Protein AF-A0A7W1I8D9-F1 (afdb_monomer_lite)

Structure (mmCIF, N/CA/C/O backbone):
data_AF-A0A7W1I8D9-F1
#
_entry.id   AF-A0A7W1I8D9-F1
#
loop_
_atom_site.group_PDB
_atom_site.id
_atom_site.type_symbol
_atom_site.label_atom_id
_atom_site.label_alt_id
_atom_site.label_comp_id
_atom_site.label_asym_id
_atom_site.label_entity_id
_atom_site.label_seq_id
_atom_site.pdbx_PDB_ins_code
_atom_site.Cartn_x
_atom_site.Cartn_y
_atom_site.Cartn_z
_atom_site.occupancy
_atom_site.B_iso_or_equiv
_atom_site.auth_seq_id
_atom_site.auth_comp_id
_atom_site.auth_asym_id
_atom_site.auth_atom_id
_atom_site.pdbx_PDB_model_num
ATOM 1 N N . MET A 1 1 ? -10.719 -9.824 12.537 1.00 77.44 1 MET A N 1
ATOM 2 C 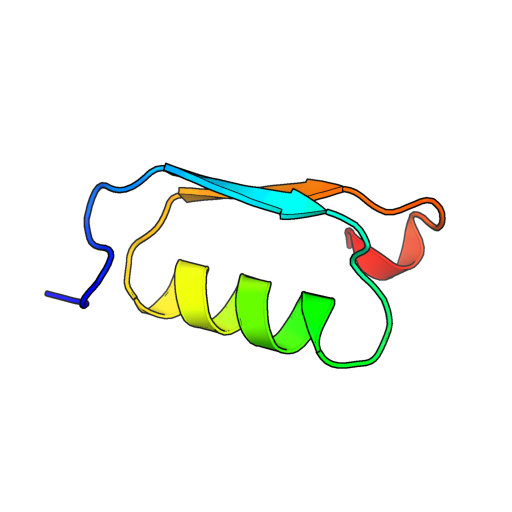CA . MET A 1 1 ? -10.322 -8.405 12.560 1.00 77.44 1 MET A CA 1
ATOM 3 C C . MET A 1 1 ? -8.839 -8.369 12.244 1.00 77.44 1 MET A C 1
ATOM 5 O O . MET A 1 1 ? -8.098 -9.054 12.940 1.00 77.44 1 MET A O 1
ATOM 9 N N . GLY A 1 2 ? -8.450 -7.748 11.127 1.00 95.19 2 GLY A N 1
ATOM 10 C CA . GLY A 1 2 ? -7.053 -7.723 10.675 1.00 95.19 2 GLY A CA 1
ATOM 11 C C . GLY A 1 2 ? -6.197 -6.772 11.511 1.00 95.19 2 GLY A C 1
ATOM 12 O O . GLY A 1 2 ? -6.724 -5.956 12.268 1.00 95.19 2 GLY A O 1
ATOM 13 N N . LEU A 1 3 ? -4.873 -6.874 11.386 1.00 98.12 3 LEU A N 1
ATOM 14 C CA . LEU A 1 3 ? -3.917 -6.081 12.167 1.00 98.12 3 LEU A CA 1
ATOM 15 C C . LEU A 1 3 ? -4.078 -4.566 11.950 1.00 98.12 3 LEU A C 1
ATOM 17 O O . LEU A 1 3 ? -3.734 -3.773 12.826 1.00 98.12 3 LEU A O 1
ATOM 21 N N . LEU A 1 4 ? -4.580 -4.161 10.782 1.00 98.50 4 LEU A N 1
ATOM 22 C CA . LEU A 1 4 ? -4.685 -2.765 10.358 1.00 98.50 4 LEU A CA 1
ATOM 23 C C . LEU A 1 4 ? -6.136 -2.299 10.209 1.00 98.50 4 LEU A C 1
ATOM 25 O O . LEU A 1 4 ? -6.397 -1.316 9.514 1.00 98.50 4 LEU A O 1
ATOM 29 N N . ASP A 1 5 ? -7.070 -2.978 10.870 1.00 98.25 5 ASP A N 1
ATOM 30 C CA . ASP A 1 5 ? -8.489 -2.669 10.761 1.00 98.25 5 ASP A CA 1
ATOM 31 C C . ASP A 1 5 ? -8.794 -1.219 11.174 1.00 98.25 5 ASP A C 1
ATOM 33 O O . ASP A 1 5 ? -8.328 -0.718 12.205 1.00 98.25 5 ASP A O 1
ATOM 37 N N . GLY A 1 6 ? -9.533 -0.513 10.316 1.00 97.94 6 GLY A N 1
ATOM 38 C CA . GLY A 1 6 ? -9.889 0.896 10.504 1.00 97.94 6 GLY A CA 1
ATOM 39 C C . GLY A 1 6 ? -8.730 1.890 10.348 1.00 97.94 6 GLY A C 1
ATOM 40 O O . GLY A 1 6 ? -8.894 3.071 10.664 1.00 97.94 6 GLY A O 1
ATOM 41 N N . LYS A 1 7 ? -7.548 1.458 9.888 1.00 98.62 7 LYS A N 1
ATOM 42 C CA . LYS A 1 7 ? -6.413 2.357 9.620 1.00 98.62 7 LYS A CA 1
ATOM 43 C C . LYS A 1 7 ? -6.456 2.911 8.200 1.00 98.62 7 LYS A C 1
ATOM 45 O O . LYS A 1 7 ? -7.005 2.303 7.288 1.00 98.62 7 LYS A O 1
ATOM 50 N N . VAL A 1 8 ? -5.822 4.066 8.009 1.00 98.38 8 VAL A N 1
ATOM 51 C CA . VAL A 1 8 ? -5.574 4.652 6.686 1.00 98.38 8 VAL A CA 1
ATOM 52 C C . VAL A 1 8 ? -4.073 4.627 6.425 1.00 98.38 8 VAL A C 1
ATOM 54 O O . VAL A 1 8 ? -3.295 5.049 7.281 1.00 98.38 8 VAL A O 1
ATOM 57 N N . ALA A 1 9 ? -3.665 4.126 5.260 1.00 98.00 9 ALA A N 1
ATOM 58 C CA . ALA A 1 9 ? -2.265 3.991 4.873 1.00 98.00 9 ALA A CA 1
ATOM 59 C C . ALA A 1 9 ? -2.001 4.608 3.494 1.00 98.00 9 ALA A C 1
ATOM 61 O O . ALA A 1 9 ? -2.825 4.510 2.587 1.00 98.00 9 ALA A O 1
ATOM 62 N N . ILE A 1 10 ? -0.824 5.211 3.324 1.00 98.06 10 ILE A N 1
ATOM 63 C CA . ILE A 1 10 ? -0.332 5.694 2.031 1.00 98.06 10 ILE A CA 1
ATOM 64 C C . ILE A 1 10 ? 0.885 4.855 1.661 1.00 98.06 10 ILE A C 1
ATOM 66 O O . ILE A 1 10 ? 1.852 4.797 2.420 1.00 98.06 10 ILE A O 1
ATOM 70 N N . VAL A 1 11 ? 0.849 4.231 0.487 1.00 97.56 11 VAL A N 1
ATOM 71 C CA . VAL A 1 11 ? 1.983 3.484 -0.060 1.00 97.56 11 VAL A CA 1
ATOM 72 C C . VAL A 1 11 ? 2.531 4.253 -1.254 1.00 97.56 11 VAL A C 1
ATOM 74 O O . VAL A 1 11 ? 1.888 4.347 -2.299 1.00 97.56 11 VAL A O 1
ATOM 77 N N . SER A 1 12 ? 3.721 4.828 -1.089 1.00 96.69 12 SER A N 1
ATOM 78 C CA . SER A 1 12 ? 4.451 5.506 -2.160 1.00 96.69 12 SER A CA 1
ATOM 79 C C . SER A 1 12 ? 5.432 4.565 -2.858 1.00 96.69 12 SER A C 1
ATOM 81 O O . SER A 1 12 ? 5.805 3.517 -2.332 1.00 96.69 12 SER A O 1
ATOM 83 N N . GLY A 1 13 ? 5.835 4.925 -4.079 1.00 95.25 13 GLY A N 1
ATOM 84 C CA . GLY A 1 13 ? 6.779 4.124 -4.858 1.00 95.25 13 GLY A CA 1
ATOM 85 C C . GLY A 1 13 ? 6.211 2.772 -5.295 1.00 95.25 13 GLY A C 1
ATOM 86 O O . GLY A 1 13 ? 6.968 1.808 -5.414 1.00 95.25 13 GLY A O 1
ATOM 87 N N . VAL A 1 14 ? 4.895 2.680 -5.529 1.00 97.50 14 VAL A N 1
ATOM 88 C CA . VAL A 1 14 ? 4.274 1.427 -5.980 1.00 97.50 14 VAL A CA 1
ATOM 89 C C . VAL A 1 14 ? 4.831 1.052 -7.358 1.00 97.50 14 VAL A C 1
ATOM 91 O O . VAL A 1 14 ? 4.831 1.845 -8.300 1.00 97.50 14 VAL A O 1
ATOM 94 N N . GLY A 1 15 ? 5.359 -0.166 -7.441 1.00 93.94 15 GLY A N 1
ATOM 95 C CA . GLY A 1 15 ? 5.986 -0.759 -8.618 1.00 93.94 15 GLY A CA 1
ATOM 96 C C . GLY A 1 15 ? 5.773 -2.276 -8.615 1.00 93.94 15 GLY A C 1
ATOM 97 O O . GLY A 1 15 ? 5.071 -2.780 -7.739 1.00 93.94 15 GLY A O 1
ATOM 98 N N . PRO A 1 16 ? 6.405 -3.032 -9.525 1.00 93.06 16 PRO A N 1
ATOM 99 C CA . PRO A 1 16 ? 6.079 -4.444 -9.763 1.00 93.06 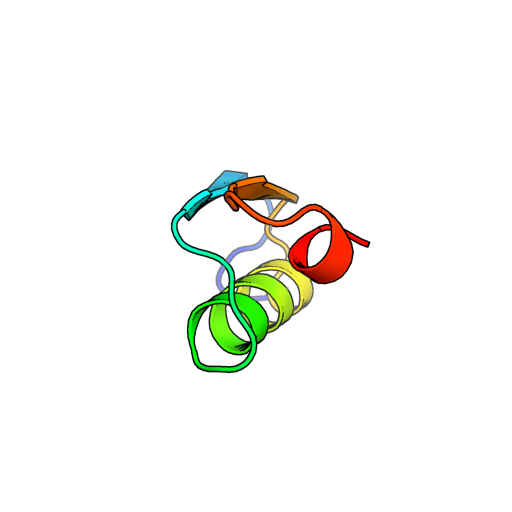16 PRO A CA 1
ATOM 100 C C . PRO A 1 16 ? 6.495 -5.395 -8.626 1.00 93.06 16 PRO A C 1
ATOM 102 O O . PRO A 1 16 ? 6.218 -6.587 -8.686 1.00 93.06 16 PRO A O 1
ATOM 105 N N . GLY A 1 17 ? 7.199 -4.889 -7.610 1.00 93.50 17 GLY A N 1
ATOM 106 C CA . GLY A 1 17 ? 7.708 -5.677 -6.491 1.00 93.50 17 GLY A CA 1
ATOM 107 C C . GLY A 1 17 ? 7.036 -5.325 -5.168 1.00 93.50 17 GLY A C 1
ATOM 108 O O . GLY A 1 17 ? 5.816 -5.378 -5.008 1.00 93.50 17 GLY A O 1
ATOM 109 N N . LEU A 1 18 ? 7.868 -4.953 -4.195 1.00 95.94 18 LEU A N 1
ATOM 110 C CA . LEU A 1 18 ? 7.469 -4.841 -2.796 1.00 95.94 18 LEU A CA 1
ATOM 111 C C . LEU A 1 18 ? 6.330 -3.838 -2.554 1.00 95.94 18 LEU A C 1
ATOM 113 O O . LEU A 1 18 ? 5.447 -4.118 -1.750 1.00 95.94 18 LEU A O 1
ATOM 117 N N . GLY A 1 19 ? 6.301 -2.711 -3.271 1.00 95.75 19 GLY A N 1
ATOM 118 C CA . GLY A 1 19 ? 5.251 -1.700 -3.105 1.00 95.75 19 GLY A CA 1
ATOM 119 C C . GLY A 1 19 ? 3.837 -2.262 -3.309 1.00 95.75 19 GLY A C 1
ATOM 120 O O . GLY A 1 19 ? 2.958 -2.023 -2.482 1.00 95.75 19 GLY A O 1
ATOM 121 N N . GLN A 1 20 ? 3.623 -3.081 -4.347 1.00 95.44 20 GLN A N 1
ATOM 122 C CA . GLN A 1 20 ? 2.333 -3.746 -4.567 1.00 95.44 20 GLN A CA 1
ATOM 123 C C . GLN A 1 20 ? 2.037 -4.804 -3.501 1.00 95.44 20 GLN A C 1
ATOM 125 O O . GLN A 1 20 ? 0.904 -4.898 -3.027 1.00 95.44 20 GLN A O 1
ATOM 130 N N . ALA A 1 21 ? 3.039 -5.590 -3.098 1.00 97.00 21 ALA A N 1
ATOM 131 C CA . ALA A 1 21 ? 2.863 -6.609 -2.066 1.00 97.00 21 ALA A CA 1
ATOM 132 C C . ALA A 1 21 ? 2.460 -5.990 -0.716 1.00 97.00 21 ALA A C 1
ATOM 134 O O . ALA A 1 21 ? 1.539 -6.486 -0.062 1.00 97.00 21 ALA A O 1
ATOM 135 N N . ILE A 1 22 ? 3.093 -4.877 -0.333 1.00 97.50 22 ILE A N 1
ATOM 136 C CA . ILE A 1 22 ? 2.764 -4.117 0.876 1.00 97.50 22 ILE A CA 1
ATOM 137 C C . ILE A 1 22 ? 1.345 -3.563 0.779 1.00 97.50 22 ILE A C 1
ATOM 139 O O . ILE A 1 22 ? 0.536 -3.844 1.659 1.00 97.50 22 ILE A O 1
ATOM 143 N N . ALA A 1 23 ? 1.012 -2.850 -0.301 1.00 97.56 23 ALA A N 1
ATOM 144 C CA . ALA A 1 23 ? -0.316 -2.272 -0.497 1.00 97.56 23 ALA A CA 1
ATOM 145 C C . ALA A 1 23 ? -1.438 -3.314 -0.396 1.00 97.56 23 ALA A C 1
ATOM 147 O O . ALA A 1 23 ? -2.409 -3.126 0.338 1.00 97.56 23 ALA A O 1
ATOM 148 N N . ARG A 1 24 ? -1.276 -4.453 -1.082 1.00 96.31 24 ARG A N 1
ATOM 149 C CA . ARG A 1 24 ? -2.246 -5.557 -1.048 1.00 96.31 24 ARG A CA 1
ATOM 150 C C . ARG A 1 24 ? -2.361 -6.169 0.343 1.00 96.31 24 ARG A C 1
ATOM 152 O O . ARG A 1 24 ? -3.457 -6.519 0.761 1.00 96.31 24 ARG A O 1
ATOM 159 N N . THR A 1 25 ? -1.245 -6.312 1.053 1.00 97.94 25 THR A N 1
ATOM 160 C CA . THR A 1 25 ? -1.251 -6.860 2.413 1.00 97.94 25 THR A CA 1
ATOM 161 C C . THR A 1 25 ? -1.932 -5.904 3.383 1.00 97.94 25 THR A C 1
ATOM 163 O O . THR A 1 25 ? -2.793 -6.338 4.135 1.00 97.94 25 THR A O 1
ATOM 166 N N . MET A 1 26 ? -1.648 -4.602 3.300 1.00 98.19 26 MET A N 1
ATOM 167 C CA . MET A 1 26 ? -2.305 -3.596 4.136 1.00 98.19 26 MET A CA 1
ATOM 168 C C . MET A 1 26 ? -3.822 -3.571 3.930 1.00 98.19 26 MET A C 1
ATOM 170 O O . MET A 1 26 ? -4.568 -3.567 4.905 1.00 98.19 26 MET A O 1
ATOM 174 N N . ALA A 1 27 ? -4.274 -3.629 2.674 1.00 97.50 27 ALA A N 1
ATOM 175 C CA . ALA A 1 27 ? -5.696 -3.701 2.355 1.00 97.50 27 ALA A CA 1
ATOM 176 C C . ALA A 1 27 ? -6.354 -4.978 2.909 1.00 97.50 27 ALA A C 1
ATOM 178 O O . ALA A 1 27 ? -7.437 -4.908 3.484 1.00 97.50 27 ALA A O 1
ATOM 179 N N . ARG A 1 28 ? -5.692 -6.144 2.801 1.00 98.19 28 ARG A N 1
ATOM 180 C CA . ARG A 1 28 ? -6.195 -7.402 3.391 1.00 98.19 28 ARG A CA 1
ATOM 181 C C . ARG A 1 28 ? -6.307 -7.344 4.913 1.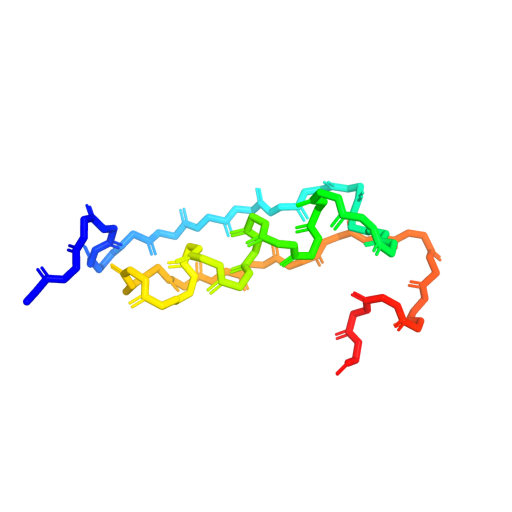00 98.19 28 ARG A C 1
ATOM 183 O O . ARG A 1 28 ? -7.223 -7.939 5.467 1.00 98.19 28 ARG A O 1
ATOM 190 N N . GLU A 1 29 ? -5.406 -6.624 5.574 1.00 98.56 29 GLU A N 1
ATOM 191 C CA . GLU A 1 29 ? -5.431 -6.434 7.027 1.00 98.56 29 GLU A CA 1
ATOM 192 C C . GLU A 1 29 ? -6.456 -5.383 7.494 1.00 98.56 29 GLU A C 1
ATOM 194 O O . GLU A 1 29 ? -6.532 -5.116 8.691 1.00 98.56 29 GLU A O 1
ATOM 199 N N . GLY A 1 30 ? -7.260 -4.813 6.585 1.00 98.12 30 GLY A N 1
ATOM 200 C CA . GLY A 1 30 ? -8.370 -3.908 6.911 1.00 98.12 30 GLY A CA 1
ATOM 201 C C . GLY A 1 30 ? -8.043 -2.417 6.808 1.00 98.12 30 GLY A C 1
ATOM 202 O O . GLY A 1 30 ? -8.849 -1.586 7.227 1.00 98.12 30 GLY A O 1
ATOM 203 N N . ALA A 1 31 ? -6.886 -2.057 6.243 1.00 98.62 31 ALA A N 1
ATOM 204 C CA . ALA A 1 31 ? -6.554 -0.658 6.007 1.00 98.62 31 ALA A CA 1
ATOM 205 C C . ALA A 1 31 ? -7.243 -0.110 4.746 1.00 98.62 31 ALA A C 1
ATOM 207 O O . ALA A 1 31 ? -7.301 -0.771 3.709 1.00 98.62 31 ALA A O 1
ATOM 208 N N . SER A 1 32 ? -7.652 1.156 4.793 1.00 98.56 32 SER A N 1
ATOM 209 C CA . SER A 1 32 ? -7.967 1.943 3.601 1.00 98.56 32 SER A CA 1
ATOM 210 C C . SER A 1 32 ? -6.664 2.494 3.012 1.00 98.56 32 SER A C 1
ATOM 212 O O . SER A 1 32 ? -5.957 3.255 3.677 1.00 98.56 32 SER A O 1
ATOM 214 N N . VAL A 1 33 ? -6.307 2.092 1.789 1.00 98.25 33 VAL A N 1
ATOM 215 C CA . VAL A 1 33 ? -4.964 2.325 1.224 1.00 98.25 33 VAL A CA 1
ATOM 216 C C . VAL A 1 33 ? -5.004 3.283 0.033 1.00 98.25 33 VAL A C 1
ATOM 218 O O . VAL A 1 33 ? -5.716 3.037 -0.937 1.00 98.25 33 VAL A O 1
ATOM 221 N N . ALA A 1 34 ? -4.186 4.336 0.070 1.00 98.19 34 ALA A N 1
ATOM 222 C CA . ALA A 1 34 ? -3.893 5.189 -1.080 1.00 98.19 34 ALA A CA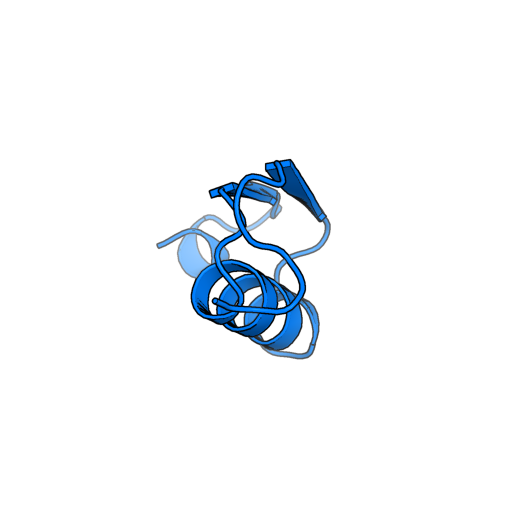 1
ATOM 223 C C . ALA A 1 34 ? -2.566 4.776 -1.736 1.00 98.19 34 ALA A C 1
ATOM 225 O O . ALA A 1 34 ? -1.556 4.587 -1.053 1.00 98.19 34 ALA A O 1
ATOM 226 N N . LEU A 1 35 ? -2.560 4.658 -3.063 1.00 98.06 35 LEU A N 1
ATOM 227 C CA . LEU A 1 35 ? -1.394 4.248 -3.846 1.00 98.06 35 LEU A CA 1
ATOM 228 C C . LEU A 1 35 ? -0.785 5.450 -4.570 1.00 98.06 35 LEU A C 1
ATOM 230 O O . LEU A 1 35 ? -1.504 6.225 -5.197 1.00 98.06 35 LEU A O 1
ATOM 234 N N . ALA A 1 36 ? 0.541 5.577 -4.531 1.00 97.69 36 ALA A N 1
ATOM 235 C CA . ALA A 1 36 ? 1.268 6.579 -5.300 1.00 97.69 36 ALA A CA 1
ATOM 236 C C . ALA A 1 36 ? 2.403 5.942 -6.112 1.00 97.69 36 ALA A C 1
ATOM 238 O O . ALA A 1 36 ? 3.333 5.333 -5.574 1.00 97.69 36 ALA A O 1
ATOM 239 N N . ALA A 1 37 ? 2.342 6.130 -7.428 1.00 97.38 37 ALA A N 1
ATOM 240 C CA . ALA A 1 37 ? 3.329 5.660 -8.390 1.00 97.38 37 ALA A CA 1
ATOM 241 C C . ALA A 1 37 ? 3.494 6.679 -9.516 1.00 97.38 37 ALA A C 1
ATOM 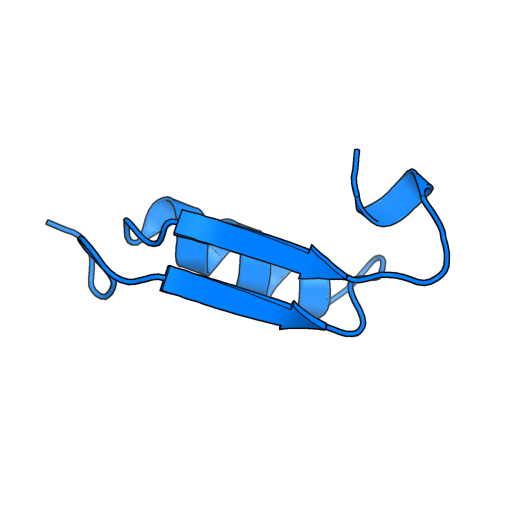243 O O . ALA A 1 37 ? 2.584 7.445 -9.819 1.00 97.38 37 ALA A O 1
ATOM 244 N N . ARG A 1 38 ? 4.657 6.646 -10.174 1.00 96.44 38 ARG A N 1
ATOM 245 C CA . ARG A 1 38 ? 4.906 7.442 -11.387 1.00 96.44 38 ARG A CA 1
ATOM 246 C C . ARG A 1 38 ? 4.231 6.848 -12.623 1.00 96.44 38 ARG A C 1
ATOM 248 O O . ARG A 1 38 ? 3.839 7.586 -13.514 1.00 96.44 38 ARG A O 1
ATOM 255 N N . ASN A 1 39 ? 4.134 5.520 -12.689 1.00 95.56 39 ASN A N 1
ATOM 256 C CA . ASN A 1 39 ? 3.495 4.818 -13.795 1.00 95.56 39 ASN A CA 1
ATOM 257 C C . ASN A 1 39 ? 2.098 4.365 -13.363 1.00 95.56 39 ASN A C 1
ATOM 259 O O . ASN A 1 39 ? 1.963 3.619 -12.392 1.00 95.56 39 ASN A O 1
ATOM 263 N N . LYS A 1 40 ? 1.083 4.804 -14.110 1.00 95.62 40 LYS A N 1
ATOM 264 C CA . LYS A 1 40 ? -0.326 4.491 -13.861 1.00 95.62 40 LYS A CA 1
ATOM 265 C C . LYS A 1 40 ? -0.613 2.988 -13.883 1.00 95.62 40 LYS A C 1
ATOM 267 O O . LYS A 1 40 ? -1.452 2.543 -13.117 1.00 95.62 40 LYS A O 1
ATOM 272 N N . ALA A 1 41 ? 0.144 2.208 -14.657 1.00 95.00 41 ALA A N 1
ATOM 273 C CA . ALA A 1 41 ? -0.002 0.752 -14.718 1.00 95.00 41 ALA A CA 1
ATOM 274 C C . ALA A 1 41 ? 0.197 0.047 -13.361 1.00 95.00 41 ALA A C 1
ATOM 276 O O . ALA A 1 41 ? -0.168 -1.112 -13.218 1.00 95.00 41 ALA A O 1
ATOM 277 N N . TYR A 1 42 ? 0.792 0.716 -12.364 1.00 94.62 42 TYR A N 1
ATOM 278 C CA . TYR A 1 42 ? 0.940 0.174 -11.010 1.00 94.62 42 TYR A CA 1
ATOM 279 C C . TYR A 1 42 ? -0.154 0.630 -10.030 1.00 94.62 42 TYR A C 1
ATOM 281 O O . TYR A 1 42 ? -0.087 0.261 -8.856 1.00 94.62 42 TYR A O 1
ATOM 289 N N . LEU A 1 43 ? -1.116 1.439 -10.487 1.00 93.31 43 LEU A N 1
ATOM 290 C CA . LEU A 1 43 ? -2.241 1.974 -9.708 1.00 93.31 43 LEU A CA 1
ATOM 291 C C . LEU A 1 43 ? -3.599 1.390 -10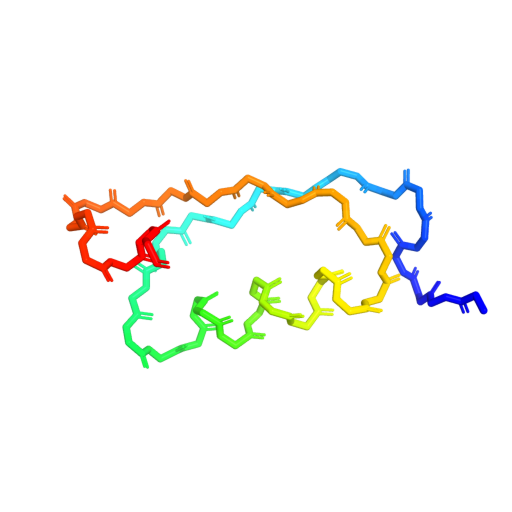.131 1.00 93.31 43 LEU A C 1
ATOM 293 O O . LEU A 1 43 ? -4.596 1.669 -9.468 1.00 93.31 43 LEU A O 1
ATOM 297 N N . GLU A 1 44 ? -3.625 0.631 -11.226 1.00 84.69 44 GLU A N 1
ATOM 298 C CA . GLU A 1 44 ? -4.783 -0.108 -11.751 1.00 84.69 44 GLU A CA 1
ATOM 299 C C . GLU A 1 44 ? -4.696 -1.585 -11.332 1.00 84.69 44 GLU A C 1
ATOM 301 O O . GLU A 1 44 ? -5.758 -2.167 -11.021 1.00 84.69 44 GLU A O 1
#

pLDDT: mean 96.18, std 3.73, range [77.44, 98.62]

Radius of gyration: 10.26 Å; chains: 1; bounding box: 18×16×27 Å

Foldseek 3Di:
DAPQAPAEEEQEAQDPPDSLVVQVNNVVRHYHYHYYHPDCVRVD

Sequence (44 aa):
MGLLDGKVAIVSGVGPGLGQAIARTMAREGASVALAARNKAYLE

Secondary structure (DSSP, 8-state):
--TTTT-EEEEES--TTHHHHHHHHHHHTT-EEEEE-SSGGGT-